Protein AF-A0A8T8HRA3-F1 (afdb_monomer_lite)

Structure (mmCIF, N/CA/C/O backbone):
data_AF-A0A8T8HRA3-F1
#
_entry.id   AF-A0A8T8HRA3-F1
#
loop_
_atom_site.group_PDB
_atom_site.id
_atom_site.type_symbol
_atom_site.label_atom_id
_atom_site.label_alt_id
_atom_site.label_comp_id
_atom_site.label_asym_id
_atom_site.label_entity_id
_atom_site.label_seq_id
_atom_site.pdbx_PDB_ins_code
_atom_site.Cartn_x
_atom_site.Cartn_y
_atom_site.Cartn_z
_atom_site.occupancy
_atom_site.B_iso_or_equiv
_atom_site.auth_seq_id
_atom_site.auth_comp_id
_atom_site.auth_asym_id
_atom_site.auth_atom_id
_atom_site.pdbx_PDB_model_num
ATOM 1 N N . ILE A 1 1 ? 4.150 2.850 -13.752 1.00 92.25 1 ILE A N 1
ATOM 2 C CA . ILE A 1 1 ? 3.412 2.927 -15.045 1.00 92.25 1 ILE A CA 1
ATOM 3 C C . ILE A 1 1 ? 4.115 3.796 -16.086 1.00 92.25 1 ILE A C 1
ATOM 5 O O . ILE A 1 1 ? 4.246 3.337 -17.209 1.00 92.25 1 ILE A O 1
ATOM 9 N N . THR A 1 2 ? 4.615 4.991 -15.754 1.00 96.06 2 THR A N 1
ATOM 10 C CA . THR A 1 2 ? 5.297 5.871 -16.729 1.00 96.06 2 THR A CA 1
ATOM 11 C C . THR A 1 2 ? 6.426 5.181 -17.498 1.00 96.06 2 THR A C 1
ATOM 13 O O . THR A 1 2 ? 6.454 5.286 -18.714 1.00 96.06 2 THR A O 1
ATOM 16 N N . MET A 1 3 ? 7.273 4.390 -16.829 1.00 94.88 3 MET A N 1
ATOM 17 C CA . MET A 1 3 ? 8.324 3.596 -17.493 1.00 94.88 3 MET A CA 1
ATOM 18 C C . MET A 1 3 ? 7.773 2.600 -18.528 1.00 94.88 3 MET A C 1
ATOM 20 O O . MET A 1 3 ? 8.352 2.409 -19.587 1.00 94.88 3 MET A O 1
ATOM 24 N N . LEU A 1 4 ? 6.607 2.002 -18.265 1.00 96.12 4 LEU A N 1
ATOM 25 C CA . LEU A 1 4 ? 5.968 1.093 -19.220 1.00 96.12 4 LEU A CA 1
ATOM 26 C C . LEU A 1 4 ? 5.418 1.877 -20.417 1.00 96.12 4 LEU A C 1
ATOM 28 O O . LEU A 1 4 ? 5.478 1.419 -21.552 1.00 96.12 4 LEU A O 1
ATOM 32 N N . LEU A 1 5 ? 4.881 3.074 -20.175 1.00 97.38 5 LEU A N 1
ATOM 33 C CA . LEU A 1 5 ? 4.421 3.950 -21.249 1.00 97.38 5 LEU A CA 1
ATOM 34 C C . LEU A 1 5 ? 5.583 4.442 -22.114 1.00 97.38 5 LEU A C 1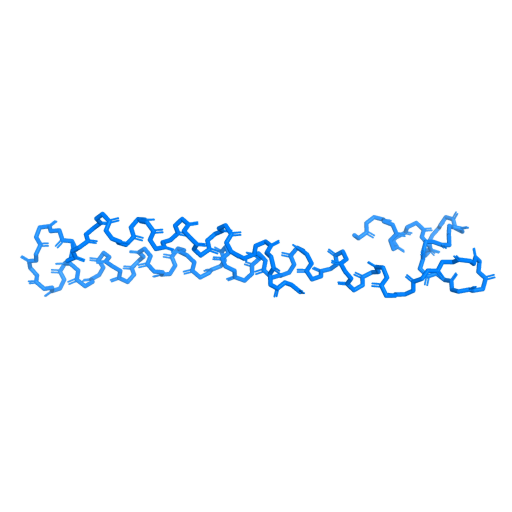
ATOM 36 O O . LEU A 1 5 ? 5.399 4.569 -23.324 1.00 97.38 5 LEU A O 1
ATOM 40 N N . THR A 1 6 ? 6.761 4.689 -21.536 1.00 96.94 6 THR A N 1
ATOM 41 C CA . THR A 1 6 ? 7.943 5.069 -22.316 1.00 96.94 6 THR A CA 1
ATOM 42 C C . THR A 1 6 ? 8.478 3.916 -23.148 1.00 96.94 6 THR A C 1
ATOM 44 O O . THR A 1 6 ? 8.783 4.138 -24.319 1.00 96.9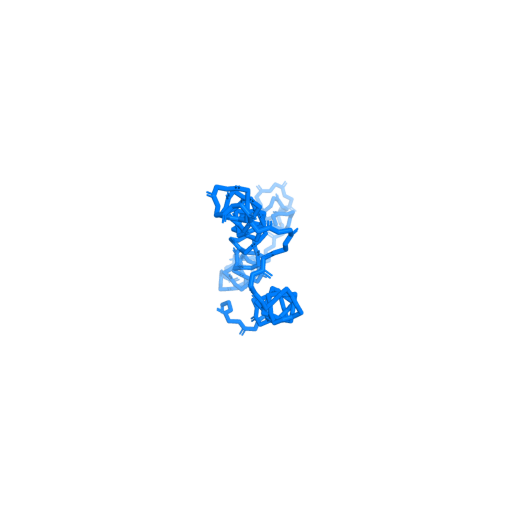4 6 THR A O 1
ATOM 47 N N . ASP A 1 7 ? 8.460 2.686 -22.625 1.00 96.00 7 ASP A N 1
ATOM 48 C CA . ASP A 1 7 ? 8.853 1.508 -23.411 1.00 96.00 7 ASP A CA 1
ATOM 49 C C . ASP A 1 7 ? 7.922 1.307 -24.612 1.00 96.00 7 ASP A C 1
ATOM 51 O O . ASP A 1 7 ? 8.353 0.961 -25.707 1.00 96.00 7 ASP A O 1
ATOM 55 N N . ARG A 1 8 ? 6.628 1.605 -24.441 1.00 96.06 8 ARG A N 1
ATOM 56 C CA . ARG A 1 8 ? 5.626 1.451 -25.505 1.00 96.06 8 ARG A CA 1
ATOM 57 C C . ARG A 1 8 ? 5.632 2.551 -26.566 1.00 96.06 8 ARG A C 1
ATOM 59 O 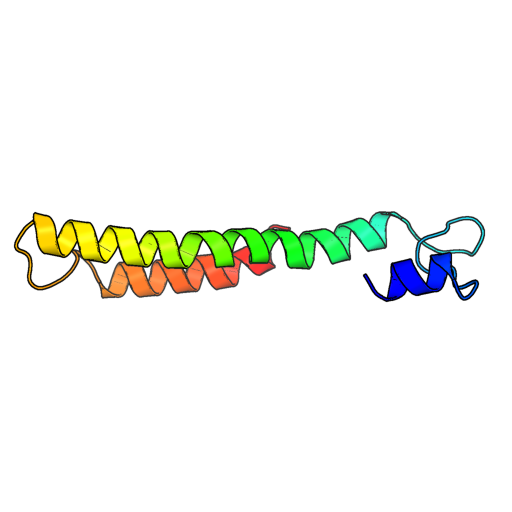O . ARG A 1 8 ? 5.166 2.290 -27.670 1.00 96.06 8 ARG A O 1
ATOM 66 N N . ASN A 1 9 ? 6.053 3.773 -26.233 1.00 97.12 9 ASN A N 1
ATOM 67 C CA . ASN A 1 9 ? 5.821 4.946 -27.093 1.00 97.12 9 ASN A CA 1
ATOM 68 C C . ASN A 1 9 ? 7.084 5.750 -27.434 1.00 97.12 9 ASN A C 1
ATOM 70 O O . ASN A 1 9 ? 7.045 6.562 -28.354 1.00 97.12 9 ASN A O 1
ATOM 74 N N . PHE A 1 10 ? 8.187 5.553 -26.709 1.00 96.62 10 PHE A N 1
ATOM 75 C CA . PHE A 1 10 ? 9.403 6.365 -26.833 1.00 96.62 10 PHE A CA 1
ATOM 76 C C . PHE A 1 10 ? 10.678 5.521 -27.008 1.00 96.62 10 PHE A C 1
ATOM 78 O O . PHE A 1 10 ? 11.776 6.040 -26.824 1.00 96.62 10 PHE A O 1
ATOM 85 N N . ASN A 1 11 ? 10.543 4.244 -27.396 1.00 94.38 11 ASN A N 1
ATOM 86 C CA . ASN A 1 11 ? 11.649 3.303 -27.633 1.00 94.38 11 ASN A CA 1
ATOM 87 C C . ASN A 1 11 ? 12.622 3.162 -26.446 1.00 94.38 11 ASN A C 1
ATOM 89 O O . ASN A 1 11 ? 13.809 2.903 -26.647 1.00 94.38 11 ASN A O 1
ATOM 93 N N . THR A 1 12 ? 12.147 3.353 -25.210 1.00 96.19 12 THR A N 1
ATOM 94 C CA . THR A 1 12 ? 12.919 2.945 -24.027 1.00 96.19 12 THR A CA 1
ATOM 95 C C . THR A 1 12 ? 12.803 1.433 -23.829 1.00 96.19 12 THR A C 1
ATOM 97 O O . THR A 1 12 ? 11.944 0.787 -24.428 1.00 96.19 12 THR A O 1
ATOM 100 N N . THR A 1 13 ? 13.691 0.851 -23.025 1.00 95.94 13 THR A N 1
ATOM 101 C CA . THR A 1 13 ? 13.774 -0.606 -22.837 1.00 95.94 13 THR A CA 1
ATOM 102 C C . THR A 1 13 ? 13.945 -0.977 -21.362 1.00 95.94 13 THR A C 1
ATOM 104 O O . THR A 1 13 ? 14.785 -1.800 -21.012 1.00 95.94 13 THR A O 1
ATOM 107 N N . PHE A 1 14 ? 13.162 -0.365 -20.467 1.00 95.94 14 PHE A N 1
ATOM 108 C CA . PHE A 1 14 ? 13.206 -0.659 -19.026 1.00 95.94 14 PHE A CA 1
ATOM 109 C C . PHE A 1 14 ? 12.814 -2.111 -18.708 1.00 95.94 14 PHE A C 1
ATOM 111 O O . PHE A 1 14 ? 13.406 -2.729 -17.821 1.00 95.94 14 PHE A O 1
ATOM 118 N N . PHE A 1 15 ? 11.830 -2.655 -19.428 1.00 96.88 15 PHE A N 1
ATOM 119 C CA . PHE A 1 15 ? 11.258 -3.982 -19.180 1.00 96.88 15 PHE A CA 1
ATOM 120 C C . PHE A 1 15 ? 11.435 -4.961 -20.350 1.00 96.88 15 PHE A C 1
ATOM 122 O O . PHE A 1 15 ? 11.016 -6.109 -20.232 1.00 96.88 15 PHE A O 1
ATOM 129 N N . ASP A 1 16 ? 12.023 -4.534 -21.473 1.00 95.44 16 ASP A N 1
ATOM 130 C CA . ASP A 1 16 ? 12.253 -5.375 -22.655 1.00 95.44 16 ASP A CA 1
ATOM 131 C C . ASP A 1 16 ? 13.637 -6.058 -22.600 1.00 95.44 16 ASP A C 1
ATOM 133 O O . ASP A 1 16 ? 14.656 -5.366 -22.722 1.00 95.44 16 ASP A O 1
ATOM 137 N N . PRO A 1 17 ? 13.710 -7.402 -22.493 1.00 94.62 17 PRO A N 1
ATOM 138 C CA . PRO A 1 17 ? 14.977 -8.135 -22.479 1.00 94.62 17 PRO A CA 1
ATOM 139 C C . PRO A 1 17 ? 15.839 -7.923 -23.726 1.00 94.62 17 PRO A C 1
ATOM 141 O O . PRO A 1 17 ? 17.065 -7.988 -23.640 1.00 94.62 17 PRO A O 1
ATOM 144 N N . THR A 1 18 ? 15.229 -7.663 -24.888 1.00 95.56 18 THR A N 1
ATOM 145 C CA . THR A 1 18 ? 15.972 -7.456 -26.142 1.00 95.56 18 THR A CA 1
ATOM 146 C C . THR A 1 18 ? 16.790 -6.163 -26.123 1.00 95.56 18 THR A C 1
ATOM 148 O O . THR A 1 18 ? 17.821 -6.079 -26.790 1.00 95.56 18 THR A O 1
ATOM 151 N N . GLY A 1 19 ? 16.375 -5.189 -25.307 1.00 93.56 19 GLY A N 1
ATOM 152 C CA . GLY A 1 19 ? 17.082 -3.938 -25.048 1.00 93.56 19 GLY A CA 1
ATOM 153 C C . GLY A 1 19 ? 17.792 -3.880 -23.694 1.00 93.56 19 GLY A C 1
ATOM 154 O O . GLY A 1 19 ? 18.135 -2.785 -23.249 1.00 93.56 19 GLY A O 1
ATOM 155 N N . GLY A 1 20 ? 17.989 -5.027 -23.029 1.00 94.12 20 GLY A N 1
ATOM 156 C CA . GLY A 1 20 ? 18.689 -5.135 -21.743 1.00 94.12 20 GLY A CA 1
ATOM 157 C C . GLY A 1 20 ? 17.846 -4.852 -20.492 1.00 94.12 20 GLY A C 1
ATOM 158 O O . GLY A 1 20 ? 18.410 -4.778 -19.402 1.00 94.12 20 GLY A O 1
ATOM 159 N N . GLY A 1 21 ? 16.527 -4.689 -20.632 1.00 96.38 21 GLY A N 1
ATOM 160 C CA . GLY A 1 21 ? 15.589 -4.524 -19.520 1.00 96.38 21 GLY A CA 1
ATOM 161 C C . GLY A 1 21 ? 15.194 -5.841 -18.844 1.00 96.38 21 GLY A C 1
ATOM 162 O O . GLY A 1 21 ? 15.510 -6.928 -19.327 1.00 96.38 21 GLY A O 1
ATOM 163 N N . ASP A 1 22 ? 14.457 -5.742 -17.735 1.00 97.31 22 ASP A N 1
ATOM 164 C CA . ASP A 1 22 ? 13.989 -6.901 -16.961 1.00 97.31 22 ASP A CA 1
ATOM 165 C C . ASP A 1 22 ? 12.470 -6.830 -16.692 1.00 97.31 22 ASP A C 1
ATOM 167 O O . ASP A 1 22 ? 12.013 -5.953 -15.954 1.00 97.31 22 ASP A O 1
ATOM 171 N N . PRO A 1 23 ? 11.657 -7.761 -17.224 1.00 95.06 23 PRO A N 1
ATOM 172 C CA . PRO A 1 23 ? 10.230 -7.848 -16.916 1.00 95.06 23 PRO A CA 1
ATOM 173 C C . PRO A 1 23 ? 9.913 -8.038 -15.421 1.00 95.06 23 PRO A C 1
ATOM 175 O O . PRO A 1 23 ? 8.839 -7.633 -14.967 1.00 95.06 23 PRO A O 1
ATOM 178 N N . ILE A 1 24 ? 10.814 -8.645 -14.637 1.00 97.56 24 ILE A N 1
ATOM 179 C CA . ILE A 1 24 ? 10.633 -8.861 -13.189 1.00 97.56 24 ILE A CA 1
ATOM 180 C C . ILE A 1 24 ? 10.700 -7.530 -12.430 1.00 97.56 24 ILE A C 1
ATOM 182 O O . ILE A 1 24 ? 9.989 -7.348 -11.438 1.00 97.56 24 ILE A O 1
ATOM 186 N N . LEU A 1 25 ? 11.446 -6.544 -12.938 1.00 96.56 25 LEU A N 1
ATOM 187 C CA . LEU A 1 25 ? 11.463 -5.195 -12.371 1.00 96.56 25 LEU A CA 1
ATOM 188 C C . LEU A 1 25 ? 10.058 -4.579 -12.336 1.00 96.56 25 LEU A C 1
ATOM 190 O O . LEU A 1 25 ? 9.692 -3.940 -11.348 1.00 96.56 25 LEU A O 1
ATOM 194 N N . TYR A 1 26 ? 9.240 -4.801 -13.373 1.00 97.00 26 TYR A N 1
ATOM 195 C CA . TYR A 1 26 ? 7.851 -4.338 -13.363 1.00 97.00 26 TYR A CA 1
ATOM 196 C C . TYR A 1 26 ? 7.053 -4.997 -12.236 1.00 97.00 26 TYR A C 1
ATOM 198 O O . TYR A 1 26 ? 6.288 -4.310 -11.566 1.00 97.00 26 TYR A O 1
ATOM 206 N N . GLN A 1 27 ? 7.256 -6.296 -11.991 1.00 96.75 27 GLN A N 1
ATOM 207 C CA . GLN A 1 27 ? 6.575 -7.014 -10.909 1.00 96.75 27 GLN A CA 1
ATOM 208 C C . GLN A 1 27 ? 6.938 -6.438 -9.541 1.00 96.75 27 GLN A C 1
ATOM 210 O O . GLN A 1 27 ? 6.038 -6.160 -8.754 1.00 96.75 27 GLN A O 1
ATOM 215 N N . HIS A 1 28 ? 8.222 -6.182 -9.274 1.00 97.12 28 HIS A N 1
ATOM 216 C CA . HIS A 1 28 ? 8.638 -5.562 -8.013 1.00 97.12 28 HIS A CA 1
ATOM 217 C C . HIS A 1 28 ? 8.026 -4.176 -7.824 1.00 97.12 28 HIS A C 1
ATOM 219 O O . HIS A 1 28 ? 7.495 -3.889 -6.757 1.00 97.12 28 HIS A O 1
ATOM 225 N N . LEU A 1 29 ? 8.055 -3.326 -8.853 1.00 96.44 29 LEU A N 1
ATOM 226 C CA . LEU A 1 29 ? 7.481 -1.980 -8.774 1.00 96.44 29 LEU A CA 1
ATOM 227 C C . LEU A 1 29 ? 5.956 -2.000 -8.639 1.00 96.44 29 LEU A C 1
ATOM 229 O O . LEU A 1 29 ? 5.387 -1.153 -7.952 1.00 96.44 29 LEU A O 1
ATOM 233 N N . PHE A 1 30 ? 5.300 -2.947 -9.309 1.00 97.50 30 PHE A N 1
ATOM 234 C CA . PHE A 1 30 ? 3.860 -3.129 -9.228 1.00 97.50 30 PHE A CA 1
ATOM 235 C C . PHE A 1 30 ? 3.454 -3.594 -7.832 1.00 97.50 30 PHE A C 1
ATOM 237 O O . PHE A 1 30 ? 2.637 -2.932 -7.204 1.00 97.50 30 PHE A O 1
ATOM 244 N N . TRP A 1 31 ? 4.050 -4.671 -7.316 1.00 97.75 31 TRP A N 1
ATOM 245 C CA . TRP A 1 31 ? 3.676 -5.235 -6.018 1.00 97.75 31 TRP A CA 1
ATOM 246 C C . TRP A 1 31 ? 4.114 -4.371 -4.837 1.00 97.75 31 TRP A C 1
ATOM 248 O O . TRP A 1 31 ? 3.358 -4.263 -3.873 1.00 97.75 31 TRP A O 1
ATOM 258 N N . PHE A 1 32 ? 5.236 -3.650 -4.948 1.00 96.56 32 PHE A N 1
ATOM 259 C CA . PHE A 1 32 ? 5.647 -2.662 -3.946 1.00 96.56 32 PHE A CA 1
ATOM 260 C C . PHE A 1 32 ? 4.583 -1.579 -3.714 1.00 96.56 32 PHE A C 1
ATOM 262 O O . PHE A 1 32 ? 4.460 -1.069 -2.606 1.00 96.56 32 PHE A O 1
ATOM 269 N N . PHE A 1 33 ? 3.795 -1.236 -4.739 1.00 96.12 33 PHE A N 1
ATOM 270 C CA . PHE A 1 33 ? 2.633 -0.356 -4.596 1.00 96.12 33 PHE A CA 1
ATOM 271 C C . PHE A 1 33 ? 1.336 -1.130 -4.312 1.00 96.12 33 PHE A C 1
ATOM 273 O O . PHE A 1 33 ? 0.564 -0.734 -3.442 1.00 96.12 33 PHE A O 1
ATOM 280 N N . GLY A 1 34 ? 1.103 -2.238 -5.017 1.00 97.19 34 GLY A N 1
ATOM 281 C CA . GLY A 1 34 ? -0.147 -2.994 -4.967 1.00 97.19 34 GLY A CA 1
ATOM 282 C C . GLY A 1 34 ? -0.418 -3.636 -3.607 1.00 97.19 34 GLY A C 1
ATOM 283 O O . GLY A 1 34 ? -1.569 -3.708 -3.179 1.00 97.19 34 GLY A O 1
ATOM 284 N N . HIS A 1 35 ? 0.622 -4.061 -2.885 1.00 96.75 35 HIS A N 1
ATOM 285 C CA . HIS A 1 35 ? 0.443 -4.630 -1.551 1.00 96.75 35 HIS A CA 1
ATOM 286 C C . HIS A 1 35 ? 0.058 -3.558 -0.503 1.00 96.75 35 HIS A C 1
ATOM 288 O O . HIS A 1 35 ? -0.933 -3.742 0.204 1.00 96.75 35 HIS A O 1
ATOM 294 N N . PRO A 1 36 ? 0.713 -2.383 -0.431 1.00 97.19 36 PRO A N 1
ATOM 295 C CA . PRO A 1 36 ? 0.186 -1.248 0.333 1.00 97.19 36 PRO A CA 1
ATOM 296 C C . PRO A 1 36 ? -1.205 -0.769 -0.111 1.00 97.19 36 PRO A C 1
ATOM 298 O O . PRO A 1 36 ? -2.015 -0.395 0.739 1.00 97.19 36 PRO A O 1
ATOM 301 N N . GLU A 1 37 ? -1.514 -0.793 -1.413 1.00 97.81 37 GLU A N 1
ATOM 302 C CA . GLU A 1 37 ? -2.811 -0.358 -1.955 1.00 97.81 37 GLU A CA 1
ATOM 303 C C . GLU A 1 37 ? -3.979 -1.138 -1.340 1.00 97.81 37 GLU A C 1
ATOM 305 O O . GLU A 1 37 ? -4.952 -0.531 -0.883 1.00 97.81 37 GLU A O 1
ATOM 310 N N . VAL A 1 38 ? -3.870 -2.467 -1.229 1.00 97.56 38 VAL A N 1
ATOM 311 C CA . VAL A 1 38 ? -4.939 -3.267 -0.608 1.00 97.56 38 VAL A CA 1
ATOM 312 C C . VAL A 1 38 ? -5.143 -2.931 0.874 1.00 97.56 38 VAL A C 1
ATOM 314 O O . VAL A 1 38 ? -6.275 -2.996 1.362 1.00 97.56 38 VAL A O 1
ATOM 317 N N . TYR A 1 39 ? -4.099 -2.493 1.591 1.00 96.94 39 TYR A N 1
ATOM 318 C CA . TYR A 1 39 ? -4.252 -2.024 2.972 1.00 96.94 39 TYR A CA 1
ATOM 319 C C . TYR A 1 39 ? -4.905 -0.646 3.062 1.00 96.94 39 TYR A C 1
ATOM 321 O O . TYR A 1 39 ? -5.730 -0.418 3.948 1.00 96.94 39 TYR A O 1
ATOM 329 N N . ILE A 1 40 ? -4.595 0.262 2.135 1.00 95.50 40 ILE A N 1
ATOM 330 C CA . ILE A 1 40 ? -5.265 1.569 2.054 1.00 95.50 40 ILE A CA 1
ATOM 331 C C . ILE A 1 40 ? -6.775 1.380 1.869 1.00 95.50 40 ILE A C 1
ATOM 333 O O . ILE A 1 40 ? -7.560 2.118 2.461 1.00 95.50 40 ILE A O 1
ATOM 337 N N . LEU A 1 41 ? -7.189 0.368 1.103 1.00 96.69 41 LEU A N 1
ATOM 338 C CA . LEU A 1 41 ? -8.603 0.053 0.898 1.00 96.69 41 LEU A CA 1
ATOM 339 C C . LEU A 1 41 ? -9.278 -0.535 2.149 1.00 96.69 41 LEU A C 1
ATOM 341 O O . LEU A 1 41 ? -10.434 -0.207 2.420 1.00 96.69 41 LEU A O 1
ATOM 345 N N . ILE A 1 42 ? -8.590 -1.382 2.927 1.00 96.44 42 ILE A N 1
ATOM 346 C CA . ILE A 1 42 ? -9.210 -2.081 4.071 1.00 96.44 42 ILE A CA 1
ATOM 347 C C . ILE A 1 42 ? -9.180 -1.291 5.387 1.00 96.44 42 ILE A C 1
ATOM 349 O O . ILE A 1 42 ? -10.101 -1.426 6.195 1.00 96.44 42 ILE A O 1
ATOM 353 N N . LEU A 1 43 ? -8.169 -0.444 5.616 1.00 96.12 43 LEU A N 1
ATOM 354 C CA . LEU A 1 43 ? -8.019 0.318 6.865 1.00 96.12 43 LEU A CA 1
ATOM 355 C C . LEU A 1 43 ? -9.240 1.212 7.189 1.00 96.12 43 LEU A C 1
ATOM 357 O O . LEU A 1 43 ? -9.698 1.183 8.335 1.00 96.12 43 LEU A O 1
ATOM 361 N N . PRO A 1 44 ? -9.848 1.940 6.227 1.00 96.19 44 PRO A N 1
ATOM 362 C CA . PRO A 1 44 ? -11.105 2.655 6.461 1.00 96.19 44 PRO A CA 1
ATOM 363 C C . PRO A 1 44 ? -12.257 1.721 6.849 1.00 96.19 44 PRO A C 1
ATOM 365 O O . PRO A 1 44 ? -13.086 2.076 7.686 1.00 96.19 44 PRO A O 1
ATOM 368 N N . GLY A 1 45 ? -12.288 0.510 6.282 1.00 96.56 45 GLY A N 1
ATOM 369 C CA . GLY A 1 45 ? -13.260 -0.525 6.630 1.00 96.56 45 GLY A CA 1
ATOM 370 C C . GLY A 1 45 ? -13.165 -0.934 8.099 1.00 96.56 45 GLY A C 1
ATOM 371 O O . GLY A 1 45 ? -14.187 -0.998 8.782 1.00 96.56 45 GLY A O 1
ATOM 372 N N . PHE A 1 46 ? -11.951 -1.123 8.626 1.00 95.81 46 PHE A N 1
ATOM 373 C CA . PHE A 1 46 ? -11.750 -1.382 10.058 1.00 95.81 46 PHE A CA 1
ATOM 374 C C . PHE A 1 46 ? -12.241 -0.225 10.931 1.00 95.81 46 PHE A C 1
ATOM 376 O O . PHE A 1 46 ? -12.921 -0.460 11.932 1.00 95.81 46 PHE A O 1
ATOM 383 N N . GLY A 1 47 ? -11.973 1.017 10.518 1.00 93.75 47 GLY A N 1
ATOM 384 C CA . GLY A 1 47 ? -12.489 2.211 11.189 1.00 93.75 47 GLY A CA 1
ATOM 385 C C . GLY A 1 47 ? -14.018 2.225 11.259 1.00 93.75 47 GLY A C 1
ATOM 386 O O . GLY A 1 47 ? -14.588 2.340 12.346 1.00 93.75 47 GLY A O 1
ATOM 387 N N . LEU A 1 48 ? -14.689 2.028 10.123 1.00 95.81 48 LEU A N 1
ATOM 388 C CA . LEU A 1 48 ? -16.153 2.013 10.042 1.00 95.81 48 LEU A CA 1
ATOM 389 C C . LEU A 1 48 ? -16.772 0.918 10.914 1.00 95.81 48 LEU A C 1
ATOM 391 O O . LEU A 1 48 ? -17.679 1.198 11.698 1.00 95.81 48 LEU A O 1
ATOM 395 N N . ILE A 1 49 ? -16.256 -0.309 10.827 1.00 95.06 49 ILE A N 1
ATOM 396 C CA . ILE A 1 49 ? -16.742 -1.429 11.641 1.00 95.06 49 ILE A CA 1
ATOM 397 C C . ILE A 1 49 ? -16.553 -1.141 13.133 1.00 95.06 49 ILE A C 1
ATOM 399 O O . ILE A 1 49 ? -17.462 -1.400 13.921 1.00 95.06 49 ILE A O 1
ATOM 403 N N . SER A 1 50 ? -15.421 -0.551 13.529 1.00 93.31 50 SER A N 1
ATOM 404 C CA . SER A 1 50 ? -15.173 -0.204 14.932 1.00 93.31 50 SER A CA 1
ATOM 405 C C . SER A 1 50 ? -16.189 0.811 15.476 1.00 93.31 50 SER A C 1
ATOM 407 O O . SER A 1 50 ? -16.684 0.648 16.594 1.00 93.31 50 SER A O 1
ATOM 409 N N . HIS A 1 51 ? -16.576 1.798 14.659 1.00 93.06 51 HIS A N 1
ATOM 410 C CA . HIS A 1 51 ? -17.595 2.783 15.016 1.00 93.06 51 HIS A CA 1
ATOM 411 C C . HIS A 1 51 ? -18.991 2.166 15.112 1.00 93.06 51 HIS A C 1
ATOM 413 O O . HIS A 1 51 ? -19.685 2.401 16.100 1.00 93.06 51 HIS A O 1
ATOM 419 N N . ILE A 1 52 ? -19.382 1.346 14.130 1.00 94.75 52 ILE A N 1
ATOM 420 C CA . ILE A 1 52 ? -20.685 0.664 14.128 1.00 94.75 52 ILE A CA 1
ATOM 421 C C . ILE A 1 52 ? -20.811 -0.223 15.370 1.00 94.75 52 ILE A C 1
ATOM 423 O O . ILE A 1 52 ? -21.796 -0.131 16.094 1.00 94.75 52 ILE A O 1
ATOM 427 N N . ILE A 1 53 ? -19.791 -1.030 15.675 1.00 94.12 53 ILE A N 1
ATOM 428 C CA . ILE A 1 53 ? -19.819 -1.915 16.846 1.00 94.12 53 ILE A CA 1
ATOM 429 C C . ILE A 1 53 ? -19.915 -1.113 18.147 1.00 94.12 53 ILE A C 1
ATOM 431 O O . ILE A 1 53 ? -20.661 -1.515 19.041 1.00 94.12 53 ILE A O 1
ATOM 435 N N . SER A 1 54 ? -19.183 0.001 18.277 1.00 94.12 54 SER A N 1
ATOM 436 C CA . SER A 1 54 ? -19.261 0.849 19.476 1.00 94.12 54 SER A CA 1
ATOM 437 C C . SER A 1 54 ? -20.673 1.401 19.672 1.00 94.12 54 SER A C 1
ATOM 439 O O . SER A 1 54 ? -21.209 1.315 20.779 1.00 94.12 54 SER A O 1
ATOM 441 N N . GLN A 1 55 ? -21.287 1.886 18.588 1.00 93.62 55 GLN A N 1
ATOM 442 C CA . GLN A 1 55 ? -22.630 2.459 18.594 1.00 93.62 55 GLN A CA 1
ATOM 443 C C . GLN A 1 55 ? -23.698 1.409 18.929 1.00 93.62 55 GLN A C 1
ATOM 445 O O . GLN A 1 55 ? -24.475 1.602 19.862 1.00 93.62 55 GLN A O 1
ATOM 450 N N . GLU A 1 56 ? -23.697 0.273 18.228 1.00 94.31 56 GLU A N 1
ATOM 451 C CA . GLU A 1 56 ? -24.683 -0.801 18.421 1.00 94.31 56 GLU A CA 1
ATOM 452 C C . GLU A 1 56 ? -24.525 -1.505 19.778 1.00 94.31 56 GLU A C 1
ATOM 454 O O . GLU A 1 56 ? -25.492 -2.009 20.344 1.00 94.31 56 GLU A O 1
ATOM 459 N N . SER A 1 57 ? -23.315 -1.507 20.348 1.00 93.06 57 SER A N 1
ATOM 460 C CA . SER A 1 57 ? -23.071 -2.041 21.696 1.00 93.06 57 SER A CA 1
ATOM 461 C C . SER A 1 57 ? -23.416 -1.052 22.819 1.00 93.06 57 SER A C 1
ATOM 463 O O . SER A 1 57 ? -23.237 -1.397 23.989 1.00 93.06 57 SER A O 1
ATOM 465 N N . GLY A 1 58 ? -23.823 0.183 22.498 1.00 91.00 58 GLY A N 1
ATOM 466 C CA . GLY A 1 58 ? -24.059 1.249 23.478 1.00 91.00 58 GLY A CA 1
ATOM 467 C C . GLY A 1 58 ? -22.806 1.669 24.259 1.00 91.00 58 GLY A C 1
ATOM 468 O O . GLY A 1 58 ? -22.919 2.184 25.373 1.00 91.00 58 GLY A O 1
ATOM 469 N N . LYS A 1 59 ? -21.606 1.418 23.716 1.00 88.31 59 LYS A N 1
ATOM 470 C CA . LYS A 1 59 ? -20.332 1.774 24.357 1.00 88.31 59 LYS A CA 1
ATOM 471 C C . LYS A 1 59 ? -19.887 3.154 23.884 1.00 88.31 59 LYS A C 1
ATOM 473 O O . LYS A 1 59 ? -19.935 3.452 22.693 1.00 88.31 59 LYS A O 1
ATOM 478 N N . ILE A 1 60 ? -19.396 3.963 24.823 1.00 81.19 60 ILE A N 1
ATOM 479 C CA . ILE A 1 60 ? -18.833 5.294 24.541 1.00 81.19 60 ILE A CA 1
ATOM 480 C C . ILE A 1 60 ? -17.597 5.169 23.639 1.00 81.19 60 ILE A C 1
ATOM 482 O O . ILE A 1 60 ? -17.354 6.022 22.792 1.00 81.19 60 ILE A O 1
ATOM 486 N N . GLU A 1 61 ? -16.839 4.083 23.800 1.00 85.88 61 GLU A N 1
ATOM 487 C CA . GLU A 1 61 ? -15.603 3.837 23.068 1.00 85.88 61 GLU A CA 1
ATOM 488 C C . GLU A 1 61 ? -15.491 2.377 22.620 1.00 85.88 61 GLU A C 1
ATOM 490 O O . GLU A 1 61 ? -16.003 1.449 23.261 1.00 85.88 61 GLU A O 1
ATOM 495 N N . ALA A 1 62 ? -14.748 2.171 21.532 1.00 87.50 62 ALA A N 1
ATOM 496 C CA . ALA A 1 62 ? -14.375 0.844 21.082 1.00 87.50 62 ALA A CA 1
ATOM 497 C C . ALA A 1 62 ? -13.424 0.176 22.089 1.00 87.50 62 ALA A C 1
ATOM 499 O O . ALA A 1 62 ? -12.528 0.802 22.660 1.00 87.50 62 ALA A O 1
ATOM 500 N N . PH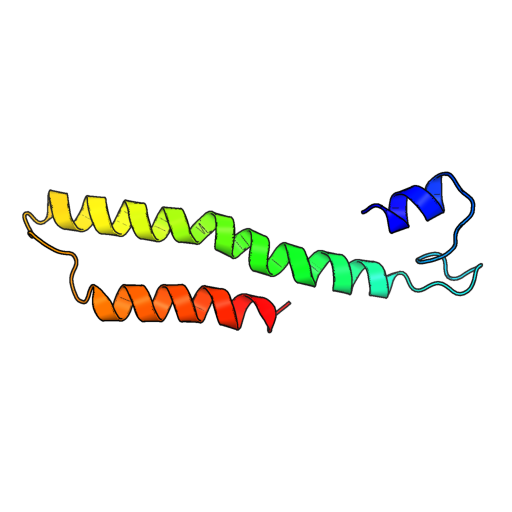E A 1 63 ? -13.601 -1.130 22.291 1.00 88.00 63 PHE A N 1
ATOM 501 C CA . PHE A 1 63 ? -12.753 -1.897 23.197 1.00 88.00 63 PHE A CA 1
ATOM 502 C C . PHE A 1 63 ? -11.290 -1.853 22.737 1.00 88.00 63 PHE A C 1
ATOM 504 O O . PHE A 1 63 ? -10.980 -2.221 21.607 1.00 88.00 63 PHE A O 1
ATOM 511 N N . GLY A 1 64 ? -10.390 -1.424 23.625 1.00 91.62 64 GLY A N 1
ATOM 512 C CA . GLY A 1 64 ? -8.958 -1.397 23.335 1.00 91.62 64 GLY A CA 1
ATOM 513 C C . GLY A 1 64 ? -8.566 -0.400 22.242 1.00 91.62 64 GLY A C 1
ATOM 514 O O . GLY A 1 64 ? -7.714 -0.726 21.418 1.00 91.62 64 GLY A O 1
ATOM 515 N N . ALA A 1 65 ? -9.147 0.807 22.232 1.00 90.81 65 ALA A N 1
ATOM 516 C CA . ALA A 1 65 ? -8.881 1.848 21.232 1.00 90.81 65 ALA A CA 1
ATOM 517 C C . ALA A 1 65 ? -7.381 2.078 20.952 1.00 90.81 65 ALA A C 1
ATOM 519 O O . ALA A 1 65 ? -6.963 2.068 19.796 1.00 90.81 65 ALA A O 1
ATOM 520 N N . LEU A 1 66 ? -6.546 2.183 21.994 1.00 93.69 66 LEU A N 1
ATOM 521 C CA . LEU A 1 66 ? -5.087 2.291 21.837 1.00 93.69 66 LEU A CA 1
ATOM 522 C C . LEU A 1 66 ? -4.478 1.081 21.112 1.00 93.69 66 LEU A C 1
ATOM 524 O O . LEU A 1 66 ? -3.635 1.249 20.235 1.00 93.69 66 LEU A O 1
ATOM 528 N N . GLY A 1 67 ? -4.927 -0.133 21.439 1.00 95.88 67 GLY A N 1
ATOM 529 C CA . GLY A 1 67 ? -4.486 -1.360 20.774 1.00 95.88 67 GLY A CA 1
ATOM 530 C C . GLY A 1 67 ? -4.865 -1.390 19.294 1.00 95.88 67 GLY A C 1
ATOM 531 O O . GLY A 1 67 ? -4.036 -1.754 18.466 1.00 95.88 67 GLY A O 1
ATOM 532 N N . MET A 1 68 ? -6.073 -0.936 18.943 1.00 94.69 68 MET A N 1
ATOM 533 C CA . MET A 1 68 ? -6.492 -0.818 17.542 1.00 94.69 68 MET A CA 1
ATOM 534 C C . MET A 1 68 ? -5.653 0.205 16.771 1.00 94.69 68 MET A C 1
ATOM 536 O O . MET A 1 68 ? -5.270 -0.065 15.635 1.00 94.69 68 MET A O 1
ATOM 540 N N . ILE A 1 69 ? -5.321 1.348 17.380 1.00 94.94 69 ILE A N 1
ATOM 541 C CA . ILE A 1 69 ? -4.449 2.356 16.756 1.00 94.94 69 ILE A CA 1
ATOM 542 C C . ILE A 1 69 ? -3.062 1.757 16.484 1.00 94.94 69 ILE A C 1
ATOM 544 O O . ILE A 1 69 ? -2.578 1.836 15.354 1.00 94.94 69 ILE A O 1
ATOM 548 N N . TYR A 1 70 ? -2.446 1.096 17.471 1.00 97.12 70 TYR A N 1
ATOM 549 C CA . TYR A 1 70 ? -1.153 0.434 17.268 1.00 97.12 70 TYR A CA 1
ATOM 550 C C . TYR A 1 70 ? -1.221 -0.677 16.215 1.00 97.12 70 TYR A C 1
ATOM 552 O O . TYR A 1 70 ? -0.312 -0.781 15.393 1.00 97.12 70 TYR A O 1
ATOM 560 N N . ALA A 1 71 ? -2.300 -1.462 16.186 1.00 95.94 71 ALA A N 1
ATOM 561 C CA . ALA A 1 71 ? -2.495 -2.504 15.183 1.00 95.94 71 ALA A CA 1
ATOM 562 C C . ALA A 1 71 ? -2.613 -1.923 13.764 1.00 95.94 71 ALA A C 1
ATOM 564 O O . ALA A 1 71 ? -1.937 -2.399 12.856 1.00 95.94 71 ALA A O 1
ATOM 565 N N . MET A 1 72 ? -3.405 -0.865 13.569 1.00 95.88 72 MET A N 1
ATOM 566 C CA . MET A 1 72 ? -3.548 -0.209 12.262 1.00 95.88 72 MET A CA 1
ATOM 567 C C . MET A 1 72 ? -2.233 0.421 11.786 1.00 95.88 72 MET A C 1
ATOM 569 O O . MET A 1 72 ? -1.886 0.287 10.612 1.00 95.88 72 MET A O 1
ATOM 573 N N . MET A 1 73 ? -1.462 1.041 12.688 1.00 96.25 73 MET A N 1
ATOM 574 C CA . MET A 1 73 ? -0.125 1.551 12.358 1.00 96.25 73 MET A CA 1
ATOM 575 C C . MET A 1 73 ? 0.840 0.421 11.978 1.00 96.25 73 MET A C 1
ATOM 577 O O . MET A 1 73 ? 1.571 0.545 10.997 1.00 96.25 73 MET A O 1
ATOM 581 N N . ALA A 1 74 ? 0.824 -0.694 12.715 1.00 96.94 74 ALA A N 1
ATOM 582 C CA . ALA A 1 74 ? 1.666 -1.850 12.423 1.00 96.94 74 ALA A CA 1
ATOM 583 C C . ALA A 1 74 ? 1.321 -2.489 11.070 1.00 96.94 74 ALA A C 1
ATOM 585 O O . ALA A 1 74 ? 2.233 -2.794 10.309 1.00 96.94 74 ALA A O 1
ATOM 586 N N . ILE A 1 75 ? 0.031 -2.634 10.738 1.00 96.06 75 ILE A N 1
ATOM 587 C CA . ILE A 1 75 ? -0.421 -3.118 9.421 1.00 96.06 75 ILE A CA 1
ATOM 588 C C . ILE A 1 75 ? 0.093 -2.193 8.313 1.00 96.06 75 ILE A C 1
AT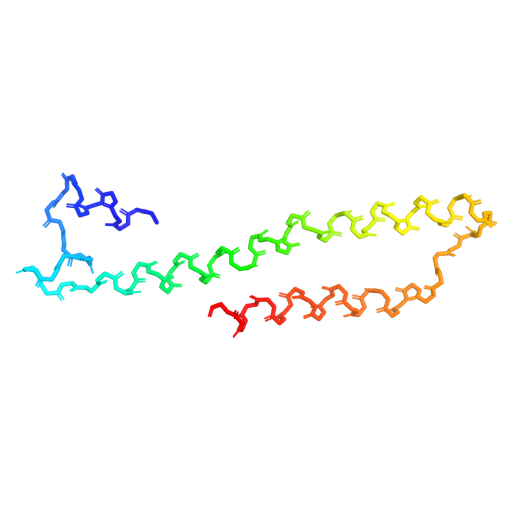OM 590 O O . ILE A 1 75 ? 0.659 -2.672 7.334 1.00 96.06 75 ILE A O 1
ATOM 594 N N . GLY A 1 76 ? -0.041 -0.875 8.494 1.00 94.00 76 GLY A N 1
ATOM 595 C CA . GLY A 1 76 ? 0.451 0.108 7.530 1.00 94.00 76 GLY A CA 1
ATOM 596 C 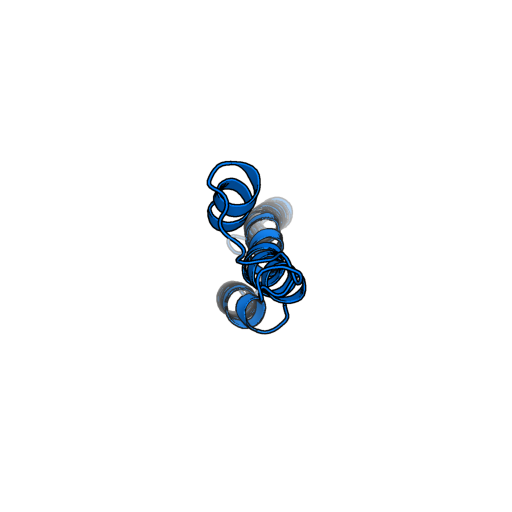C . GLY A 1 76 ? 1.961 0.014 7.294 1.00 94.00 76 GLY A C 1
ATOM 597 O O . GLY A 1 76 ? 2.396 0.053 6.150 1.00 94.00 76 GLY A O 1
ATOM 598 N N . LEU A 1 77 ? 2.759 -0.156 8.354 1.00 95.69 77 LEU A N 1
ATOM 599 C CA . LEU A 1 77 ? 4.218 -0.291 8.245 1.00 95.69 77 LEU A CA 1
ATOM 600 C C . LEU A 1 77 ? 4.643 -1.639 7.651 1.00 95.69 77 LEU A C 1
ATOM 602 O O . LEU A 1 77 ? 5.461 -1.675 6.734 1.00 95.69 77 LEU A O 1
ATOM 606 N N . LEU A 1 78 ? 4.090 -2.746 8.155 1.00 96.12 78 LEU A N 1
ATOM 607 C CA . LEU A 1 78 ? 4.427 -4.093 7.685 1.00 96.12 78 LEU A CA 1
ATOM 608 C C . LEU A 1 78 ? 4.008 -4.311 6.232 1.00 96.12 78 LEU A C 1
ATOM 610 O O . LEU A 1 78 ? 4.688 -5.046 5.519 1.00 96.12 78 LEU A O 1
ATOM 614 N N . GLY A 1 79 ? 2.956 -3.632 5.767 1.00 94.19 79 GLY A N 1
ATOM 615 C CA . GLY A 1 79 ? 2.502 -3.712 4.383 1.00 94.19 79 GLY A CA 1
ATOM 616 C C . GLY A 1 79 ? 3.526 -3.255 3.343 1.00 94.19 79 GLY A C 1
ATOM 617 O O . GLY A 1 79 ? 3.428 -3.652 2.188 1.00 94.19 79 GLY A O 1
ATOM 618 N N . PHE A 1 80 ? 4.554 -2.503 3.741 1.00 94.69 80 PHE A N 1
ATOM 619 C CA . PHE A 1 80 ? 5.667 -2.144 2.862 1.00 94.69 80 PHE A CA 1
ATOM 620 C C . PHE A 1 80 ? 6.798 -3.174 2.836 1.00 94.69 80 PHE A C 1
ATOM 622 O O . PHE A 1 80 ? 7.814 -2.862 2.239 1.00 94.69 80 PHE A O 1
ATOM 629 N N . ILE A 1 81 ? 6.689 -4.338 3.493 1.00 95.12 81 ILE A N 1
ATOM 630 C CA . ILE A 1 81 ? 7.783 -5.333 3.604 1.00 95.12 81 ILE A CA 1
ATOM 631 C C . ILE A 1 81 ? 7.409 -6.705 3.009 1.00 95.12 81 ILE A C 1
ATOM 633 O O . ILE A 1 81 ? 8.277 -7.533 2.761 1.00 95.12 81 ILE A O 1
ATOM 637 N N . VAL A 1 82 ? 6.127 -6.957 2.748 1.00 96.62 82 VAL A N 1
ATOM 638 C CA . VAL A 1 82 ? 5.595 -8.289 2.391 1.00 96.62 82 VAL A CA 1
ATOM 639 C C . VAL A 1 82 ? 5.083 -8.383 0.943 1.00 96.62 82 VAL A C 1
ATOM 641 O O . VAL A 1 82 ? 4.161 -9.150 0.666 1.00 96.62 82 VAL A O 1
ATOM 644 N N . TRP A 1 83 ? 5.633 -7.566 0.041 1.00 94.00 83 TRP A N 1
ATOM 645 C CA . TRP A 1 83 ? 5.198 -7.482 -1.356 1.00 94.00 83 TRP A CA 1
ATOM 646 C C . TRP A 1 83 ? 5.804 -8.555 -2.267 1.00 94.00 83 TRP A C 1
ATOM 648 O O . TRP A 1 83 ? 6.908 -9.060 -1.960 1.00 94.00 83 TRP A O 1
#

Sequence (83 aa):
ITMLLTDRNFNTTFFDPTGGGDPILYQHLFWFFGHPEVYILILPGFGLISHIISQESGKIEAFGALGMIYAMMAIGLLGFIVW

pLDDT: mean 94.99, std 2.77, range [81.19, 97.81]

Organism: NCBI:txid2569773

Radius of gyration: 20.27 Å; chains: 1; bounding box: 43×15×52 Å

Foldseek 3Di:
DVQVVCVVPVVDPQPPVVNPHNVVVVVCVCQLVVLLVVLVVCLVVVVVVQVVCCVVVVHPHGPPPVVNVVVSVCSNVCSNPPD

Secondary structure (DSSP, 8-state):
-HHHHHHHHS---SS-GGGT--HHHHHHHHHHHHHHHHHHHHHHHHHHHHHHHHHHTT-SS-TTHHHHHHHHHHHHHHTTT--

InterPro domains:
  IPR000883 Cytochrome c oxidase subunit I [PF00115] (2-83)
  IPR000883 Cytochrome c oxidase subunit I [PR01165] (7-28)
  IPR000883 Cytochrome c oxidase subunit I [PR01165] (76-83)
  IPR000883 Cytochrome c oxidase subunit I [PTHR10422] (1-83)
  IPR023616 Cytochrome c oxidase-like, subunit I domain [PS50855] (1-83)
  IPR036927 Cytochrome c oxidase-like, subunit I superfamily [G3DSA:1.20.210.10] (1-83)
  IPR036927 Cytochrome c oxidase-like, subunit I superfamily [SSF81442] (1-83)